Protein AF-A0A7J7Q983-F1 (afdb_monomer_lite)

Structure (mmCIF, N/CA/C/O backbone):
data_AF-A0A7J7Q983-F1
#
_entry.id   AF-A0A7J7Q983-F1
#
loop_
_atom_site.group_PDB
_atom_site.id
_atom_site.type_symbol
_atom_site.label_atom_id
_atom_site.label_alt_id
_atom_site.label_comp_id
_atom_site.label_asym_id
_atom_site.label_entity_id
_atom_site.label_seq_id
_atom_site.pdbx_PDB_ins_code
_atom_site.Cartn_x
_atom_site.Cartn_y
_atom_site.Cartn_z
_atom_site.occupancy
_atom_site.B_iso_or_equiv
_atom_site.auth_seq_id
_atom_site.auth_comp_id
_atom_site.auth_asym_id
_atom_site.auth_atom_id
_atom_site.pdbx_PDB_model_num
ATOM 1 N N . MET A 1 1 ? -8.862 8.004 -12.727 1.00 86.25 1 MET A N 1
ATOM 2 C CA . MET A 1 1 ? -9.189 7.775 -11.299 1.00 86.25 1 MET A CA 1
ATOM 3 C C . MET A 1 1 ? -10.210 6.664 -11.031 1.00 86.25 1 MET A C 1
ATOM 5 O O . MET A 1 1 ? -9.916 5.838 -10.183 1.00 86.25 1 MET A O 1
ATOM 9 N N . GLN A 1 2 ? -11.371 6.569 -11.704 1.00 93.25 2 GLN A N 1
ATOM 10 C CA . GLN A 1 2 ? -12.390 5.542 -11.363 1.00 93.25 2 GLN A CA 1
ATOM 11 C C . GLN A 1 2 ? -11.866 4.091 -11.395 1.00 93.25 2 GLN A C 1
ATOM 13 O O . GLN A 1 2 ? -11.995 3.376 -10.407 1.00 93.25 2 GLN A O 1
ATOM 18 N N . LYS A 1 3 ? -11.206 3.681 -12.489 1.00 89.12 3 LYS A N 1
ATOM 19 C CA . LYS A 1 3 ? -10.626 2.329 -12.622 1.00 89.12 3 LYS A CA 1
ATOM 20 C C . LYS A 1 3 ? -9.591 2.017 -11.534 1.00 89.12 3 LYS A C 1
ATOM 22 O O . LYS A 1 3 ? -9.592 0.926 -10.985 1.00 89.12 3 LYS A O 1
ATOM 27 N N . GLN A 1 4 ? -8.741 2.990 -11.204 1.00 87.94 4 GLN A N 1
ATOM 28 C CA . GLN A 1 4 ? -7.695 2.838 -10.193 1.00 87.94 4 GLN A CA 1
ATOM 29 C C . GLN A 1 4 ? -8.279 2.697 -8.783 1.00 87.94 4 GLN A C 1
ATOM 31 O O . GLN A 1 4 ? -7.832 1.838 -8.036 1.00 87.94 4 GLN A O 1
ATOM 36 N N . ARG A 1 5 ? -9.317 3.477 -8.443 1.00 91.50 5 ARG A N 1
ATOM 37 C CA . ARG A 1 5 ? -10.034 3.350 -7.163 1.00 91.50 5 ARG A CA 1
ATOM 38 C C . ARG A 1 5 ? -10.676 1.973 -7.010 1.00 91.50 5 ARG A C 1
ATOM 40 O O . ARG A 1 5 ? -10.503 1.346 -5.974 1.00 91.50 5 ARG A O 1
ATOM 47 N N . ALA A 1 6 ? -11.378 1.502 -8.043 1.00 90.19 6 ALA A N 1
ATOM 48 C CA . ALA A 1 6 ? -12.004 0.180 -8.030 1.00 90.19 6 ALA A CA 1
ATOM 49 C C . ALA A 1 6 ? -10.963 -0.943 -7.877 1.00 90.19 6 ALA A C 1
ATOM 51 O O . ALA A 1 6 ? -11.156 -1.859 -7.087 1.00 90.19 6 ALA A O 1
ATOM 52 N N . HIS A 1 7 ? -9.839 -0.832 -8.586 1.00 88.25 7 HIS A N 1
ATOM 53 C CA . HIS A 1 7 ? -8.731 -1.779 -8.490 1.00 88.25 7 HIS A CA 1
ATOM 54 C C . HIS A 1 7 ? -8.092 -1.800 -7.095 1.00 88.25 7 HIS A C 1
ATOM 56 O O . HIS A 1 7 ? -7.936 -2.870 -6.520 1.00 88.25 7 HIS A O 1
ATOM 62 N N . GLN A 1 8 ? -7.743 -0.633 -6.542 1.00 88.94 8 GLN A N 1
ATOM 63 C CA . GLN A 1 8 ? -7.167 -0.516 -5.198 1.00 88.94 8 GLN A CA 1
ATOM 64 C C . GLN A 1 8 ? -8.110 -1.086 -4.134 1.00 88.94 8 GLN A C 1
ATOM 66 O O . GLN A 1 8 ? -7.678 -1.862 -3.291 1.00 88.94 8 GLN A O 1
ATOM 71 N N . ALA A 1 9 ? -9.409 -0.776 -4.215 1.00 88.62 9 ALA A N 1
ATOM 72 C CA . ALA A 1 9 ? -10.401 -1.339 -3.305 1.00 88.62 9 ALA A CA 1
ATOM 73 C C . ALA A 1 9 ? -10.457 -2.871 -3.399 1.00 88.62 9 ALA A C 1
ATOM 75 O O . ALA A 1 9 ? -10.346 -3.539 -2.379 1.00 88.62 9 ALA A O 1
ATOM 76 N N . ALA A 1 10 ? -10.552 -3.430 -4.611 1.00 87.38 10 ALA A N 1
ATOM 77 C CA . ALA A 1 10 ? -10.590 -4.879 -4.808 1.00 87.38 10 ALA A CA 1
ATOM 78 C C . ALA A 1 10 ? -9.319 -5.578 -4.296 1.00 87.38 10 ALA A C 1
ATOM 80 O O . ALA A 1 10 ? -9.409 -6.619 -3.646 1.00 87.38 10 ALA A O 1
ATOM 81 N N . PHE A 1 11 ? -8.145 -4.994 -4.557 1.00 86.25 11 PHE A N 1
ATOM 82 C CA . PHE A 1 11 ? -6.876 -5.523 -4.064 1.00 86.25 11 PHE A CA 1
ATOM 83 C C . PHE A 1 11 ? -6.810 -5.499 -2.534 1.00 86.25 11 PHE A C 1
ATOM 85 O O . PHE A 1 11 ? -6.514 -6.526 -1.934 1.00 86.25 11 PHE A O 1
ATOM 92 N N . MET A 1 12 ? -7.140 -4.368 -1.899 1.00 88.44 12 MET A N 1
ATOM 93 C CA . MET A 1 12 ? -7.155 -4.256 -0.435 1.00 88.44 12 MET A CA 1
ATOM 94 C C . MET A 1 12 ? -8.164 -5.218 0.201 1.00 88.44 12 MET A C 1
ATOM 96 O O . MET A 1 12 ? -7.851 -5.847 1.206 1.00 88.44 12 MET A O 1
ATOM 100 N N . THR A 1 13 ? -9.351 -5.391 -0.394 1.00 88.19 13 THR A N 1
ATOM 101 C CA . THR A 1 13 ? -10.338 -6.370 0.087 1.00 88.19 13 THR A CA 1
ATOM 102 C C . THR A 1 13 ? -9.778 -7.789 0.069 1.00 88.19 13 THR A C 1
ATOM 104 O O . THR A 1 13 ? -9.952 -8.507 1.045 1.00 88.19 13 THR A O 1
ATOM 107 N N . TYR A 1 14 ? -9.087 -8.196 -0.996 1.00 87.88 14 TYR A N 1
ATOM 108 C CA . TYR A 1 14 ? -8.423 -9.500 -1.045 1.00 87.88 14 TYR A CA 1
ATOM 109 C C . TYR A 1 14 ? -7.266 -9.599 -0.039 1.00 87.88 14 TYR A C 1
ATOM 111 O O . TYR A 1 14 ? -7.229 -10.526 0.766 1.00 87.88 14 TYR A O 1
ATOM 119 N N . ALA A 1 15 ? -6.355 -8.623 -0.043 1.00 85.94 15 ALA A N 1
ATOM 120 C CA . ALA A 1 15 ? -5.153 -8.622 0.790 1.00 85.94 15 ALA A CA 1
ATOM 121 C C . ALA A 1 15 ? -5.473 -8.664 2.295 1.00 85.94 15 ALA A C 1
ATOM 123 O O . ALA A 1 15 ? -4.794 -9.359 3.045 1.00 85.94 15 ALA A O 1
ATOM 124 N N . PHE A 1 16 ? -6.537 -7.984 2.734 1.00 88.94 16 PHE A N 1
ATOM 125 C CA . PHE A 1 16 ? -6.997 -8.004 4.127 1.00 88.94 16 PHE A CA 1
ATOM 126 C C . PHE A 1 16 ? -7.986 -9.143 4.441 1.00 88.94 16 PHE A C 1
ATOM 128 O O . PHE A 1 16 ? -8.630 -9.128 5.487 1.00 88.94 16 PHE A O 1
ATOM 135 N N . GLY A 1 17 ? -8.124 -10.138 3.556 1.00 86.31 17 GLY A N 1
ATOM 136 C CA . GLY A 1 17 ? -8.902 -11.359 3.809 1.00 86.31 17 GLY A CA 1
ATOM 137 C C . GLY A 1 17 ? -10.420 -11.228 3.634 1.00 86.31 17 GLY A C 1
ATOM 138 O O . GLY A 1 17 ? -11.162 -12.135 4.002 1.00 86.31 17 GLY A O 1
ATOM 139 N N . GLY A 1 18 ? -10.903 -10.125 3.063 1.00 87.56 18 GLY A N 1
ATOM 140 C CA . GLY A 1 18 ? -12.320 -9.893 2.756 1.00 87.56 18 GLY A CA 1
ATOM 141 C C . GLY A 1 18 ? -12.801 -10.515 1.437 1.00 87.56 18 GLY A C 1
ATOM 142 O O . GLY A 1 18 ? -13.995 -10.464 1.142 1.00 87.56 18 GLY A O 1
ATOM 143 N N . ALA A 1 19 ? -11.902 -11.091 0.634 1.00 86.81 19 ALA A N 1
ATOM 144 C CA . ALA A 1 19 ? -12.230 -11.837 -0.579 1.00 86.81 19 ALA A CA 1
ATOM 145 C C . ALA A 1 19 ? -11.290 -13.036 -0.753 1.00 86.81 19 ALA A C 1
ATOM 147 O O . ALA A 1 19 ? -10.107 -12.950 -0.439 1.00 86.81 19 ALA A O 1
ATOM 148 N N . ASN A 1 20 ? -11.811 -14.135 -1.306 1.00 81.06 20 ASN A N 1
ATOM 149 C CA . ASN A 1 20 ? -11.032 -15.357 -1.540 1.00 81.06 20 ASN A CA 1
ATOM 150 C C . ASN A 1 20 ? -10.090 -15.251 -2.746 1.00 81.06 20 ASN A C 1
ATOM 152 O O . ASN A 1 20 ? -9.119 -15.995 -2.833 1.00 81.06 20 ASN A O 1
ATOM 156 N N . GLU A 1 21 ? -10.389 -14.359 -3.692 1.00 82.06 21 GLU A N 1
ATOM 157 C CA . GLU A 1 21 ? -9.665 -14.254 -4.955 1.00 82.06 21 GLU A CA 1
ATOM 158 C C . GLU A 1 21 ? -9.472 -12.798 -5.374 1.00 82.06 21 GLU A C 1
ATOM 160 O O . GLU A 1 21 ? -10.321 -11.934 -5.136 1.00 82.06 21 GLU A O 1
ATOM 165 N N . TYR A 1 22 ? -8.366 -12.555 -6.074 1.00 84.56 22 TYR A N 1
ATOM 166 C CA . TYR A 1 22 ? -8.074 -11.300 -6.747 1.00 84.56 22 TYR A CA 1
ATOM 167 C C . TYR A 1 22 ? -7.903 -11.546 -8.249 1.00 84.56 22 TYR A C 1
ATOM 169 O O . TYR A 1 22 ? -6.885 -12.064 -8.696 1.00 84.56 22 TYR A O 1
ATOM 177 N N . ALA A 1 23 ? -8.899 -11.148 -9.044 1.00 82.88 23 ALA A N 1
ATOM 178 C CA . ALA A 1 23 ? -8.913 -11.340 -10.500 1.00 82.88 23 ALA A CA 1
ATOM 179 C C . ALA A 1 23 ? -8.076 -10.301 -11.284 1.00 82.88 23 ALA A C 1
ATOM 181 O O . ALA A 1 23 ? -8.177 -10.206 -12.510 1.00 82.88 23 ALA A O 1
ATOM 182 N N . GLY A 1 24 ? -7.303 -9.463 -10.588 1.00 81.69 24 GLY A N 1
ATOM 183 C CA . GLY A 1 24 ? -6.418 -8.485 -11.213 1.00 81.69 24 GLY A CA 1
ATOM 184 C C . GLY A 1 24 ? -5.148 -9.117 -11.781 1.00 81.69 24 GLY A C 1
ATOM 185 O O . GLY A 1 24 ? -4.926 -10.323 -11.706 1.00 81.69 24 GLY A O 1
ATOM 186 N N . ARG A 1 25 ? -4.284 -8.282 -12.367 1.00 84.38 25 ARG A N 1
ATOM 187 C CA . ARG A 1 25 ? -2.948 -8.737 -12.772 1.00 84.38 25 ARG A CA 1
ATOM 188 C C . ARG A 1 25 ? -2.132 -9.083 -11.531 1.00 84.38 25 ARG A C 1
ATOM 190 O O . ARG A 1 25 ? -2.237 -8.392 -10.519 1.00 84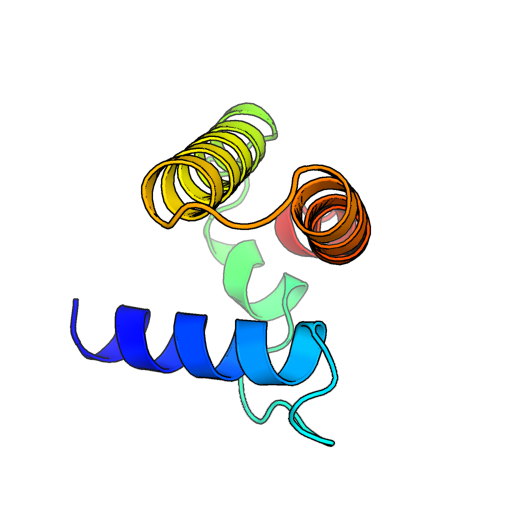.38 25 ARG A O 1
ATOM 197 N N . ASP A 1 26 ? -1.271 -10.082 -11.673 1.00 87.25 26 ASP A N 1
ATOM 198 C CA . ASP A 1 26 ? -0.185 -10.343 -10.733 1.00 87.25 26 ASP A CA 1
ATOM 199 C C . ASP A 1 26 ? 0.625 -9.062 -10.445 1.00 87.25 26 ASP A C 1
ATOM 201 O O . ASP A 1 26 ? 0.820 -8.238 -11.345 1.00 87.25 26 ASP A O 1
ATOM 205 N N . MET A 1 27 ? 1.088 -8.885 -9.202 1.00 89.00 27 MET A N 1
ATOM 206 C CA . MET A 1 27 ? 1.776 -7.664 -8.763 1.00 89.00 27 MET A CA 1
ATOM 207 C C . MET A 1 27 ? 3.049 -7.384 -9.563 1.00 89.00 27 MET A C 1
ATOM 209 O O . MET A 1 27 ? 3.252 -6.240 -9.977 1.00 89.00 27 MET A O 1
ATOM 213 N N . ALA A 1 28 ? 3.853 -8.403 -9.872 1.00 92.12 28 ALA A N 1
ATOM 214 C CA . ALA A 1 28 ? 5.063 -8.213 -10.665 1.00 92.12 28 ALA A CA 1
ATOM 215 C C . ALA A 1 28 ? 4.727 -7.878 -12.117 1.00 92.12 28 ALA A C 1
ATOM 217 O O . ALA A 1 28 ? 5.275 -6.936 -12.695 1.00 92.12 28 ALA A O 1
ATOM 218 N N . ALA A 1 29 ? 3.769 -8.590 -12.714 1.00 93.00 29 ALA A N 1
ATOM 219 C CA . ALA A 1 29 ? 3.311 -8.286 -14.070 1.00 93.00 29 ALA A CA 1
ATOM 220 C C . ALA A 1 29 ? 2.688 -6.880 -14.182 1.00 93.00 29 ALA A C 1
ATOM 222 O O . ALA A 1 29 ? 2.845 -6.206 -15.205 1.00 93.00 29 ALA A O 1
ATOM 223 N N . ALA A 1 30 ? 1.988 -6.428 -13.138 1.00 91.12 30 ALA A N 1
ATOM 224 C CA . ALA A 1 30 ? 1.355 -5.117 -13.090 1.00 91.12 30 ALA A CA 1
ATOM 225 C C . ALA A 1 30 ? 2.381 -3.976 -13.082 1.00 91.12 30 ALA A C 1
ATOM 227 O O . ALA A 1 30 ? 2.155 -2.990 -13.780 1.00 91.12 30 ALA A O 1
ATOM 228 N N . HIS A 1 31 ? 3.504 -4.116 -12.371 1.00 94.25 31 HIS A N 1
ATOM 229 C CA . HIS A 1 31 ? 4.456 -3.018 -12.141 1.00 94.25 31 HIS A CA 1
ATOM 230 C C . HIS A 1 31 ? 5.734 -3.091 -12.986 1.00 94.25 31 HIS A C 1
ATOM 232 O O . HIS A 1 31 ? 6.387 -2.067 -13.169 1.00 94.25 31 HIS A O 1
ATOM 238 N N . ARG A 1 32 ? 6.049 -4.240 -13.605 1.00 94.88 32 ARG A N 1
ATOM 239 C CA . ARG A 1 32 ? 7.275 -4.449 -14.408 1.00 94.88 32 ARG A CA 1
ATOM 240 C C . ARG A 1 32 ? 7.567 -3.347 -15.429 1.00 94.88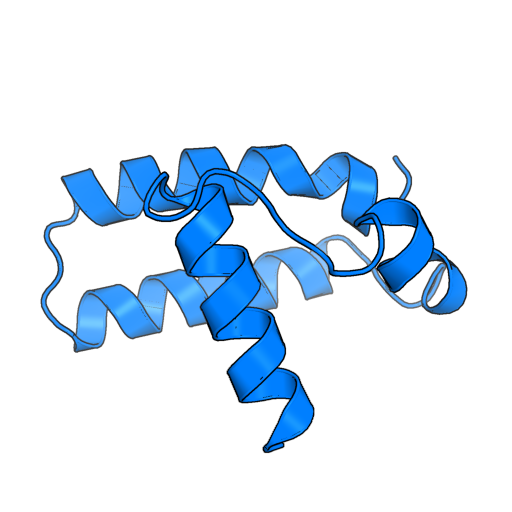 32 ARG A C 1
ATOM 242 O O . ARG A 1 32 ? 8.713 -2.972 -15.618 1.00 94.88 32 ARG A O 1
ATOM 249 N N . HIS A 1 33 ? 6.538 -2.840 -16.103 1.00 95.56 33 HIS A N 1
ATOM 250 C CA . HIS A 1 33 ? 6.681 -1.809 -17.135 1.00 95.56 33 HIS A CA 1
ATOM 251 C C . HIS A 1 33 ? 7.076 -0.422 -16.592 1.00 95.56 33 HIS A C 1
ATOM 253 O O . HIS A 1 33 ? 7.361 0.473 -17.384 1.00 95.56 33 HIS A O 1
ATOM 259 N N . LEU A 1 34 ? 7.061 -0.235 -15.269 1.00 96.12 34 LEU A N 1
ATOM 260 C CA . LEU A 1 34 ? 7.468 0.996 -14.592 1.00 96.12 34 LEU A CA 1
ATOM 261 C C . LEU A 1 34 ? 8.936 0.954 -14.144 1.00 96.12 34 LEU A C 1
ATOM 263 O O . LEU A 1 34 ? 9.494 1.996 -13.820 1.00 96.12 34 LEU A O 1
ATOM 267 N N . ILE A 1 35 ? 9.578 -0.215 -14.132 1.00 94.75 35 ILE A N 1
ATOM 268 C CA . ILE A 1 35 ? 10.995 -0.376 -13.779 1.00 94.75 35 ILE A CA 1
ATOM 269 C C . ILE A 1 35 ? 11.870 0.126 -14.946 1.00 94.75 35 ILE A C 1
ATOM 271 O O . ILE A 1 35 ? 11.564 -0.189 -16.100 1.00 94.75 35 ILE A O 1
ATOM 275 N N . PRO A 1 36 ? 12.949 0.900 -14.694 1.00 94.25 36 PRO A N 1
ATOM 276 C CA . PRO A 1 36 ? 13.565 1.212 -13.394 1.00 94.25 36 PRO A CA 1
ATOM 277 C C . PRO A 1 36 ? 13.074 2.512 -12.735 1.00 94.25 36 PRO A C 1
ATOM 279 O O . PRO A 1 36 ? 13.660 2.962 -11.756 1.00 94.25 36 PRO A O 1
ATOM 282 N N . HIS A 1 37 ? 12.046 3.164 -13.280 1.00 97.00 37 HIS A N 1
ATOM 283 C CA . HIS A 1 37 ? 11.546 4.428 -12.735 1.00 97.00 37 HIS A CA 1
ATOM 284 C C . HIS A 1 37 ? 10.784 4.245 -11.424 1.00 97.00 37 HIS A C 1
ATOM 286 O O . HIS A 1 37 ? 10.811 5.135 -10.584 1.00 97.00 37 HIS A O 1
ATOM 292 N N . LEU A 1 38 ? 10.118 3.105 -11.243 1.00 97.31 38 LEU A N 1
ATOM 293 C CA . LEU A 1 38 ? 9.557 2.711 -9.961 1.00 97.31 38 LEU A CA 1
ATOM 294 C C . LEU A 1 38 ? 10.690 2.250 -9.039 1.00 97.31 38 LEU A C 1
ATOM 296 O O . LEU A 1 38 ? 11.436 1.335 -9.369 1.00 97.31 38 LEU A O 1
ATOM 300 N N . THR A 1 39 ? 10.802 2.903 -7.889 1.00 96.69 39 THR A N 1
ATOM 301 C CA . THR A 1 39 ? 11.864 2.683 -6.898 1.00 96.69 39 THR A CA 1
ATOM 302 C 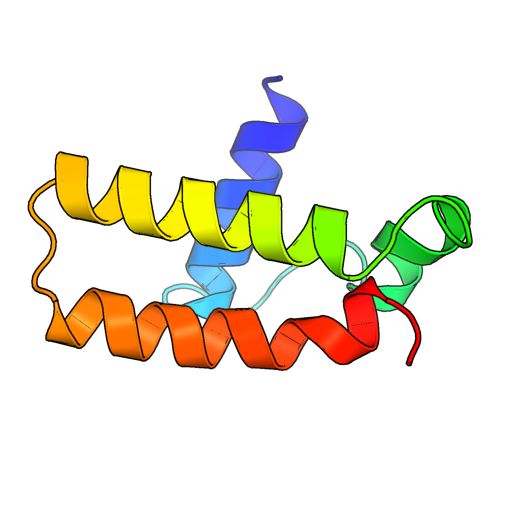C . THR A 1 39 ? 11.260 2.504 -5.511 1.00 96.69 39 THR A C 1
ATOM 304 O O . THR A 1 39 ? 10.073 2.769 -5.297 1.00 96.69 39 THR A O 1
ATOM 307 N N . GLU A 1 40 ? 12.091 2.115 -4.548 1.00 96.44 40 GLU A N 1
ATOM 308 C CA . GLU A 1 40 ? 11.702 2.012 -3.142 1.00 96.44 40 GLU A CA 1
ATOM 309 C C . GLU A 1 40 ? 11.103 3.314 -2.581 1.00 96.44 40 GLU A C 1
ATOM 311 O O . GLU A 1 40 ? 10.140 3.259 -1.820 1.00 96.44 40 GLU A O 1
ATOM 316 N N . GLU A 1 41 ? 11.594 4.484 -3.002 1.00 97.50 41 GLU A N 1
ATOM 317 C CA . GLU A 1 41 ? 11.038 5.785 -2.597 1.00 97.50 41 GLU A CA 1
ATOM 318 C C . GLU A 1 41 ? 9.556 5.912 -2.979 1.00 97.50 41 GLU A C 1
ATOM 320 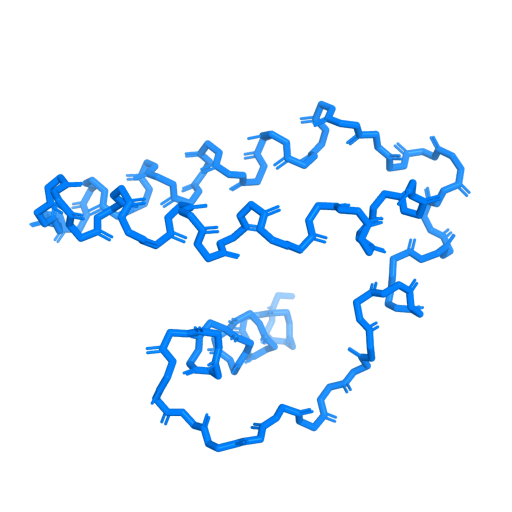O O . GLU A 1 41 ? 8.726 6.312 -2.163 1.00 97.50 41 GLU A O 1
ATOM 325 N N . HIS A 1 42 ? 9.197 5.492 -4.194 1.00 97.44 42 HIS A N 1
ATOM 326 C CA . HIS A 1 42 ? 7.816 5.522 -4.668 1.00 97.44 42 HIS A CA 1
ATOM 327 C C . HIS A 1 42 ? 6.923 4.545 -3.896 1.00 97.44 42 HIS A C 1
ATOM 329 O O . HIS A 1 42 ? 5.780 4.874 -3.579 1.00 97.44 42 HIS A O 1
ATOM 335 N N . PHE A 1 43 ? 7.435 3.350 -3.587 1.00 96.44 43 PHE A N 1
ATOM 336 C CA . PHE A 1 43 ? 6.712 2.377 -2.769 1.00 96.44 43 PHE A CA 1
ATOM 337 C C . PHE A 1 43 ? 6.449 2.938 -1.366 1.00 96.44 43 PHE A C 1
ATOM 339 O O . PHE A 1 43 ? 5.308 2.935 -0.901 1.00 96.44 43 PHE A O 1
ATOM 346 N N . ASN A 1 44 ? 7.480 3.497 -0.728 1.00 96.56 44 ASN A N 1
ATOM 347 C CA . ASN A 1 44 ? 7.377 4.088 0.603 1.00 96.56 44 ASN A CA 1
ATOM 348 C C . ASN A 1 44 ? 6.399 5.268 0.631 1.00 96.56 44 ASN A C 1
ATOM 350 O O . ASN A 1 44 ? 5.595 5.353 1.554 1.00 96.56 44 ASN A O 1
ATOM 354 N N . ALA A 1 45 ? 6.377 6.111 -0.406 1.00 97.81 45 ALA A N 1
ATOM 355 C CA . ALA A 1 45 ? 5.399 7.194 -0.518 1.00 97.81 45 ALA A CA 1
ATOM 356 C C . ALA A 1 45 ? 3.948 6.676 -0.582 1.00 97.81 45 ALA A C 1
ATOM 358 O O . ALA A 1 45 ? 3.033 7.287 -0.028 1.00 97.81 45 ALA A O 1
ATOM 359 N N . VAL A 1 46 ? 3.699 5.538 -1.240 1.00 95.62 46 VAL A N 1
ATOM 360 C CA . VAL A 1 46 ? 2.363 4.912 -1.246 1.00 95.62 46 VAL A CA 1
ATOM 361 C C . VAL A 1 46 ? 2.005 4.368 0.140 1.00 95.62 46 VAL A C 1
ATOM 363 O O . VAL A 1 46 ? 0.876 4.570 0.586 1.00 95.62 46 VAL A O 1
ATOM 366 N N . VAL A 1 47 ? 2.954 3.732 0.835 1.00 95.94 47 VAL A N 1
ATOM 367 C CA . VAL A 1 47 ? 2.759 3.236 2.211 1.00 95.94 47 VAL A CA 1
ATOM 368 C C . VAL A 1 47 ? 2.489 4.384 3.186 1.00 95.94 47 VAL A C 1
ATOM 370 O O . VAL A 1 47 ? 1.587 4.279 4.012 1.00 95.94 47 VAL A O 1
ATOM 373 N N . GLU A 1 48 ? 3.205 5.501 3.062 1.00 97.38 48 GLU A N 1
ATOM 374 C CA . GLU A 1 48 ? 2.994 6.699 3.881 1.00 97.38 48 GLU A CA 1
ATOM 375 C C . GLU A 1 48 ? 1.572 7.247 3.714 1.00 97.38 48 GLU A C 1
ATOM 377 O O . GLU A 1 48 ? 0.854 7.423 4.698 1.00 97.38 48 GLU A O 1
ATOM 382 N N . ASN A 1 49 ? 1.123 7.430 2.467 1.00 96.94 49 ASN A N 1
ATOM 383 C CA . ASN A 1 49 ? -0.242 7.880 2.181 1.00 96.94 49 ASN A CA 1
ATOM 384 C C . ASN A 1 49 ? -1.298 6.897 2.710 1.00 96.94 49 ASN A C 1
ATOM 386 O O . ASN A 1 49 ? -2.351 7.315 3.196 1.00 96.94 49 ASN A O 1
ATOM 390 N N . PHE A 1 50 ? -1.028 5.592 2.618 1.00 95.50 50 PHE A N 1
ATOM 391 C CA . PHE A 1 50 ? -1.904 4.552 3.151 1.00 95.50 50 PHE A CA 1
ATOM 392 C C . PHE A 1 50 ? -2.053 4.662 4.676 1.00 95.50 50 PHE A C 1
ATOM 394 O O . PHE A 1 50 ? -3.179 4.727 5.170 1.00 95.50 50 PHE A O 1
ATOM 401 N N . VAL A 1 51 ? -0.941 4.768 5.410 1.00 97.19 51 VAL A N 1
ATOM 402 C CA . VAL A 1 51 ? -0.941 4.937 6.873 1.00 97.19 51 VAL A CA 1
ATOM 403 C C . VAL A 1 51 ? -1.645 6.228 7.280 1.00 97.19 51 VAL A C 1
ATOM 405 O O . VAL A 1 51 ? -2.533 6.184 8.132 1.00 97.19 51 VAL A O 1
ATOM 408 N N . ALA A 1 52 ? -1.311 7.352 6.640 1.00 98.25 52 ALA A N 1
ATOM 409 C CA . ALA A 1 52 ? -1.934 8.644 6.923 1.00 98.25 52 ALA A CA 1
ATOM 410 C C . ALA A 1 52 ? -3.458 8.590 6.729 1.00 98.25 52 ALA A C 1
ATOM 412 O O . ALA A 1 52 ? -4.211 9.037 7.590 1.00 98.25 52 ALA A O 1
ATOM 413 N N . THR A 1 53 ? -3.922 7.942 5.654 1.00 97.56 53 THR A N 1
ATOM 414 C CA . THR A 1 53 ? -5.360 7.762 5.395 1.00 97.56 53 THR A CA 1
ATOM 415 C C . THR A 1 53 ? -6.045 6.975 6.516 1.00 97.56 53 THR A C 1
ATOM 417 O O . THR A 1 53 ? -7.121 7.359 6.969 1.00 97.56 53 THR A O 1
ATOM 420 N N . LEU A 1 54 ? -5.449 5.874 6.987 1.00 97.00 54 LEU A N 1
ATOM 421 C CA . LEU A 1 54 ? -6.040 5.074 8.068 1.00 97.00 54 LEU A CA 1
ATOM 422 C C . LEU A 1 54 ? -6.065 5.830 9.403 1.00 97.00 54 LEU A C 1
ATOM 424 O O . LEU A 1 54 ? -7.048 5.735 10.140 1.00 97.00 54 LEU A O 1
ATOM 428 N N . GLN A 1 55 ? -5.023 6.614 9.686 1.00 98.12 55 GLN A N 1
ATOM 429 C CA . GLN A 1 55 ? -4.968 7.483 10.863 1.00 98.12 55 GLN A CA 1
ATOM 430 C C . GLN A 1 55 ? -6.058 8.562 10.816 1.00 98.12 55 GLN A C 1
ATOM 432 O O . GLN A 1 55 ? -6.769 8.752 11.803 1.00 98.12 55 GLN A O 1
ATOM 437 N N . GLU A 1 56 ? -6.248 9.223 9.670 1.00 98.31 56 GLU A N 1
ATOM 438 C CA . GLU A 1 56 ? -7.317 10.215 9.468 1.00 98.31 56 GLU A CA 1
ATOM 439 C C . GLU A 1 56 ? -8.721 9.611 9.618 1.00 98.31 56 GLU A C 1
ATOM 441 O O . GLU A 1 56 ? -9.640 10.278 10.098 1.00 98.31 56 GLU A O 1
ATOM 446 N N . LEU A 1 57 ? -8.889 8.337 9.253 1.00 97.94 57 LEU A N 1
ATOM 447 C CA . LEU A 1 57 ? -10.136 7.587 9.431 1.00 97.94 57 LEU A CA 1
ATOM 448 C C . LEU A 1 57 ? -10.344 7.061 10.863 1.00 97.94 57 LEU A C 1
ATOM 450 O O . LEU A 1 57 ? -11.394 6.483 11.144 1.00 97.94 57 LEU A O 1
ATOM 454 N N . GLY A 1 58 ? -9.383 7.266 11.770 1.00 97.81 58 GLY A N 1
ATOM 455 C CA . GLY A 1 58 ? -9.483 6.855 13.172 1.00 97.81 58 GLY A CA 1
ATOM 456 C C . GLY A 1 58 ? -9.331 5.349 13.408 1.00 97.81 58 GLY A C 1
ATOM 457 O O . GLY A 1 58 ? -9.805 4.845 14.427 1.00 97.81 58 GLY A O 1
ATOM 458 N N . VAL A 1 59 ? -8.697 4.628 12.479 1.00 97.25 59 VAL A N 1
ATOM 459 C CA . VAL A 1 59 ? -8.379 3.198 12.626 1.00 97.25 59 VAL A CA 1
ATOM 460 C C . VAL A 1 59 ? -7.362 3.009 13.757 1.00 97.25 59 VAL A C 1
ATOM 462 O O . VAL A 1 59 ? -6.463 3.835 13.943 1.00 97.25 59 VAL A O 1
ATOM 465 N N . ALA A 1 60 ? -7.495 1.937 14.541 1.00 98.19 60 ALA A N 1
ATOM 466 C CA . ALA A 1 60 ? -6.607 1.706 15.676 1.00 98.19 60 ALA A CA 1
ATOM 467 C C . ALA A 1 60 ? -5.176 1.398 15.205 1.00 98.19 60 ALA A C 1
ATOM 469 O O . ALA A 1 60 ? -4.979 0.637 14.261 1.00 98.19 60 ALA A O 1
ATOM 470 N N . GLN A 1 61 ? -4.157 1.913 15.906 1.00 97.44 61 GLN A N 1
ATOM 471 C CA . GLN A 1 61 ? -2.753 1.735 15.501 1.00 97.44 61 GLN A CA 1
ATOM 472 C C . GLN A 1 61 ? -2.360 0.257 15.325 1.00 97.44 61 GLN A C 1
ATOM 474 O O . GLN A 1 61 ? -1.648 -0.068 14.387 1.00 97.44 61 GLN A O 1
ATOM 479 N N . ALA A 1 62 ? -2.879 -0.646 16.164 1.00 97.50 62 ALA A 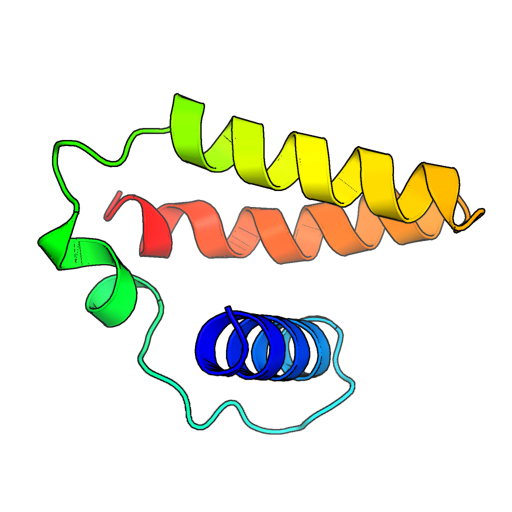N 1
ATOM 480 C CA . ALA A 1 62 ? -2.623 -2.081 16.028 1.00 97.50 62 ALA A CA 1
ATOM 481 C C . ALA A 1 62 ? -3.134 -2.659 14.690 1.00 97.50 62 ALA A C 1
ATOM 483 O O . ALA A 1 62 ? -2.460 -3.484 14.081 1.00 97.50 62 ALA A O 1
ATOM 484 N N . GLU A 1 63 ? -4.291 -2.198 14.206 1.00 96.56 63 GLU A N 1
ATOM 485 C CA . GLU A 1 63 ? -4.848 -2.615 12.912 1.00 96.56 63 GLU A CA 1
ATOM 486 C C . GLU A 1 63 ? -4.050 -2.015 11.748 1.00 96.56 63 GLU A C 1
ATOM 488 O O . GLU A 1 63 ? -3.835 -2.682 10.737 1.00 96.56 63 GLU A O 1
ATOM 493 N N . ILE A 1 64 ? -3.565 -0.777 11.900 1.00 96.25 64 ILE A N 1
ATOM 494 C CA . ILE A 1 64 ? -2.665 -0.136 10.930 1.00 96.25 64 ILE A CA 1
ATOM 495 C C . ILE A 1 64 ? -1.358 -0.926 10.824 1.00 96.25 64 ILE A C 1
ATOM 497 O O . ILE A 1 64 ? -0.904 -1.211 9.718 1.00 96.25 64 ILE A O 1
ATOM 501 N N . ASP A 1 65 ? -0.775 -1.318 11.956 1.00 96.44 65 ASP A N 1
ATOM 502 C CA . ASP A 1 65 ? 0.465 -2.094 11.994 1.00 96.44 65 ASP A CA 1
ATOM 503 C C . ASP A 1 65 ? 0.290 -3.453 11.300 1.00 96.44 65 ASP A C 1
ATOM 505 O O . ASP A 1 65 ? 1.154 -3.877 10.527 1.00 96.44 65 ASP A O 1
ATOM 509 N N . ASP A 1 66 ? -0.840 -4.128 11.526 1.00 95.88 66 ASP A N 1
ATOM 510 C CA . ASP A 1 66 ? -1.164 -5.388 10.852 1.00 95.88 66 ASP A CA 1
ATOM 511 C C . ASP A 1 66 ? -1.398 -5.199 9.349 1.00 95.88 66 ASP A C 1
ATOM 513 O O . ASP A 1 66 ? -0.869 -5.968 8.539 1.00 95.88 66 ASP A O 1
ATOM 517 N N . ALA A 1 67 ? -2.099 -4.138 8.950 1.00 94.19 67 ALA A N 1
ATOM 518 C CA . ALA A 1 67 ? -2.283 -3.805 7.543 1.00 94.19 67 ALA A CA 1
ATOM 519 C C . ALA A 1 67 ? -0.944 -3.502 6.844 1.00 94.19 67 ALA A C 1
ATOM 521 O O . ALA A 1 67 ? -0.703 -3.974 5.730 1.00 94.19 67 ALA A O 1
ATOM 522 N N . CYS A 1 68 ? -0.034 -2.787 7.510 1.00 94.38 68 CYS A N 1
ATOM 523 C CA . CYS A 1 68 ? 1.313 -2.514 7.009 1.00 94.38 68 CYS A CA 1
ATOM 524 C C . CYS A 1 68 ? 2.135 -3.790 6.807 1.00 94.38 68 CYS A C 1
ATOM 526 O O . CYS A 1 68 ? 2.849 -3.887 5.808 1.00 94.38 68 CYS A O 1
ATOM 528 N N . LYS A 1 69 ? 2.015 -4.792 7.693 1.00 95.31 69 LYS A N 1
ATOM 529 C CA . LYS A 1 69 ? 2.677 -6.097 7.496 1.00 95.31 69 LYS A CA 1
ATOM 530 C C . LYS A 1 69 ? 2.210 -6.760 6.207 1.00 95.31 69 LYS A C 1
ATOM 532 O O . LYS A 1 69 ? 3.043 -7.252 5.453 1.00 95.31 69 LYS A O 1
ATOM 537 N N . VAL A 1 70 ? 0.903 -6.735 5.930 1.00 93.00 70 VAL A N 1
ATOM 538 C CA . VAL A 1 70 ? 0.341 -7.276 4.682 1.00 93.00 70 VAL A CA 1
ATOM 539 C C . VAL A 1 70 ? 0.879 -6.514 3.473 1.00 93.00 70 VAL A C 1
ATOM 541 O O . VAL A 1 70 ? 1.397 -7.135 2.547 1.00 93.00 70 VAL A O 1
ATOM 544 N N . VAL A 1 71 ? 0.825 -5.178 3.485 1.00 92.62 71 VAL A N 1
ATOM 545 C CA . VAL A 1 71 ? 1.337 -4.348 2.379 1.00 92.62 71 VAL A CA 1
ATOM 546 C C . VAL A 1 71 ? 2.826 -4.606 2.129 1.00 92.6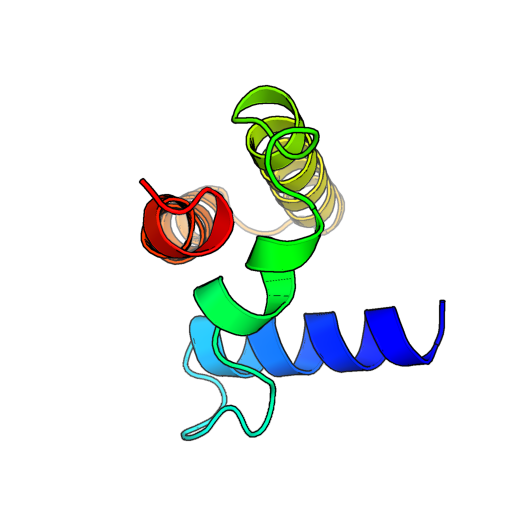2 71 VAL A C 1
ATOM 548 O O . VAL A 1 71 ? 3.234 -4.736 0.973 1.00 92.62 71 VAL A O 1
ATOM 551 N N . ALA A 1 72 ? 3.630 -4.762 3.184 1.00 92.31 72 ALA A N 1
ATOM 552 C CA . ALA A 1 72 ? 5.064 -5.022 3.070 1.00 92.31 72 ALA A CA 1
ATOM 553 C C . ALA A 1 72 ? 5.382 -6.317 2.300 1.00 92.31 72 ALA A C 1
ATOM 555 O O . ALA A 1 72 ? 6.361 -6.346 1.556 1.00 92.31 72 ALA A O 1
ATOM 556 N N . THR A 1 73 ? 4.527 -7.347 2.385 1.00 92.19 73 THR A N 1
ATOM 557 C CA . THR A 1 73 ? 4.709 -8.606 1.627 1.00 92.19 73 THR A CA 1
ATOM 558 C C . THR A 1 73 ? 4.660 -8.427 0.106 1.00 92.19 73 THR A C 1
ATOM 560 O O . THR A 1 73 ? 5.098 -9.299 -0.636 1.00 92.19 73 THR A O 1
ATOM 563 N N . THR A 1 74 ? 4.141 -7.296 -0.378 1.00 92.00 74 THR A N 1
ATOM 564 C CA . THR A 1 74 ? 3.995 -7.020 -1.816 1.00 92.00 74 THR A CA 1
ATOM 565 C C . THR A 1 74 ? 5.217 -6.334 -2.429 1.00 92.00 74 THR A C 1
ATOM 567 O O . THR A 1 74 ? 5.317 -6.265 -3.654 1.00 92.00 74 THR A O 1
ATOM 570 N N . LYS A 1 75 ? 6.145 -5.831 -1.601 1.00 94.31 75 LYS A N 1
ATOM 571 C CA . LYS A 1 75 ? 7.251 -4.961 -2.026 1.00 94.31 75 LYS A CA 1
ATOM 572 C C . LYS A 1 75 ? 8.146 -5.611 -3.080 1.00 94.31 75 LYS A C 1
ATOM 574 O O . LYS A 1 75 ? 8.363 -5.008 -4.126 1.00 94.31 75 LYS A O 1
ATOM 579 N N . GLU A 1 76 ? 8.599 -6.838 -2.824 1.00 94.12 76 GLU A N 1
ATOM 580 C CA . GLU A 1 76 ? 9.459 -7.620 -3.730 1.00 94.12 76 GLU A CA 1
ATOM 581 C C . GLU A 1 76 ? 8.819 -7.751 -5.118 1.00 94.12 76 GLU A C 1
ATOM 583 O O . GLU A 1 76 ? 9.394 -7.363 -6.134 1.00 94.12 76 GLU A O 1
ATOM 588 N N . ALA A 1 77 ? 7.548 -8.163 -5.167 1.00 93.31 77 ALA A N 1
ATOM 589 C CA . ALA A 1 77 ? 6.820 -8.287 -6.425 1.00 93.31 77 ALA A CA 1
ATOM 590 C C . ALA A 1 77 ? 6.650 -6.939 -7.148 1.00 93.31 77 ALA A C 1
ATOM 592 O O . ALA A 1 77 ? 6.747 -6.886 -8.371 1.00 93.31 77 ALA A O 1
ATOM 593 N N . VAL A 1 78 ? 6.395 -5.846 -6.422 1.00 94.44 78 VAL A N 1
ATOM 594 C CA . VAL A 1 78 ? 6.195 -4.510 -7.011 1.00 94.44 78 VAL A CA 1
ATOM 595 C C . VAL A 1 78 ? 7.497 -3.925 -7.567 1.00 94.44 78 VAL A C 1
ATOM 597 O O . VAL A 1 78 ? 7.474 -3.338 -8.652 1.00 94.44 78 VAL A O 1
ATOM 600 N N . LEU A 1 79 ? 8.615 -4.088 -6.855 1.00 94.94 79 LEU A N 1
ATOM 601 C CA . LEU A 1 79 ? 9.932 -3.571 -7.253 1.00 94.94 79 LEU A CA 1
ATOM 602 C C . LEU A 1 79 ? 10.711 -4.527 -8.171 1.00 94.94 79 LEU A C 1
ATOM 604 O O . LEU A 1 79 ? 11.696 -4.111 -8.774 1.00 94.94 79 LEU A O 1
ATOM 608 N N . ALA A 1 80 ? 10.219 -5.758 -8.346 1.00 88.25 80 ALA A N 1
ATOM 609 C CA . ALA A 1 80 ? 10.902 -6.838 -9.057 1.00 88.25 80 ALA A CA 1
ATOM 610 C C . ALA A 1 80 ? 12.287 -7.162 -8.460 1.00 88.25 80 ALA A C 1
ATOM 612 O O . ALA A 1 80 ? 13.244 -7.386 -9.205 1.00 88.25 80 ALA A O 1
ATOM 613 N N . GLU A 1 81 ? 12.351 -7.189 -7.126 1.00 74.12 81 GLU A N 1
ATOM 614 C CA . GLU A 1 81 ? 13.521 -7.554 -6.309 1.00 74.12 81 GLU A CA 1
ATOM 615 C C . GLU A 1 81 ? 13.328 -8.907 -5.619 1.00 74.12 81 GLU A C 1
ATOM 617 O O . GLU A 1 81 ? 12.157 -9.265 -5.350 1.00 74.12 81 GLU A O 1
#

Sequence (81 aa):
MQKQRAHQAAFMTYAFGGANEYAGRDMAAAHRHLIPHLTEEHFNAVVENFVATLQELGVAQAEIDDACKVVATTKEAVLAE

Radius of gyration: 13.06 Å; chains: 1; bounding box: 26×26×33 Å

Secondary structure (DSSP, 8-state):
-HHHHHHHHHHHHHHTTS-S---S--HHHHHGGGTTT--HHHHHHHHHHHHHHHHHTT--HHHHHHHHHHHHTTHHHHHT-

Foldseek 3Di:
DVVVVVLVVLVLCVLVPVDPDDPDDFQLVVQVVCPPVDDPVNLVVVLVVVLVVCVVVVHDVVVNVVSSVSSVVSVCSNNVD

pLDDT: mean 92.45, std 5.08, range [74.12, 98.31]